Protein AF-A0A817L981-F1 (afdb_monomer_lite)

Radius of gyration: 18.05 Å; chains: 1; bounding box: 56×31×48 Å

Secondary structure (DSSP, 8-state):
-----GGGS-HHHHHHHHHTS-HHHHHHHHHH---HHHHHHHTTS-EEEEGGG--HHHHHHHHT---HHHHHHHTTEEEEEE-SSHHHHHHHHHHHHHHHHTTT---SSTT--EEEETTTTTTHHHHHHHHSHHHHTT-SEEEEEEEEESS--TTHHHHHHHHHHTT-EEEEEEEEE----

Sequence (181 aa):
MKKITFESLPNELLLMIFSYLSFIDLCQLFLDLKNARLERLLTSKYYSLDLSSIYFNQLRQFLSSSNDKINRLTTLIDTVVICDSSAGWMLLKHWIETFIDTELSNTWLPSIKKLFILNADYFQHYFIKSFFPPLISVSNTLQYLHLVFETPTFYYPSVLSELIRHHISVHTMILEVENGM

pLDDT: mean 81.75, std 10.44, range [40.41, 92.75]

Structure (mmCIF, N/CA/C/O backbone):
data_AF-A0A817L981-F1
#
_entry.id   AF-A0A817L981-F1
#
loop_
_atom_site.group_PDB
_atom_site.id
_atom_site.type_symbol
_atom_site.label_atom_id
_atom_site.label_alt_id
_atom_site.label_comp_id
_atom_site.label_asym_id
_atom_site.label_entity_id
_atom_site.label_seq_id
_atom_site.pdbx_PDB_ins_code
_atom_site.Cartn_x
_atom_site.Cartn_y
_atom_site.Cartn_z
_atom_site.occupancy
_atom_site.B_iso_or_equiv
_atom_site.auth_seq_id
_atom_site.auth_comp_id
_atom_site.auth_asym_id
_atom_site.auth_atom_id
_atom_site.pdbx_PDB_model_num
ATOM 1 N N . MET A 1 1 ? -38.472 11.565 20.154 1.00 50.22 1 MET A N 1
ATOM 2 C CA . MET A 1 1 ? -37.737 10.731 19.172 1.00 50.22 1 MET A CA 1
ATOM 3 C C . MET A 1 1 ? -36.407 10.316 19.783 1.00 50.22 1 MET A C 1
ATOM 5 O O . MET A 1 1 ? -35.689 11.195 20.244 1.00 50.22 1 MET A O 1
ATOM 9 N N . LYS A 1 2 ? -36.084 9.015 19.844 1.00 55.50 2 LYS A N 1
ATOM 10 C CA . LYS A 1 2 ? -34.733 8.577 20.242 1.00 55.50 2 LYS A CA 1
ATOM 11 C C . LYS A 1 2 ? -33.751 9.038 19.165 1.00 55.50 2 LYS A C 1
ATOM 13 O O . LYS A 1 2 ? -33.955 8.746 17.991 1.00 55.50 2 LYS A O 1
ATOM 18 N N . LYS A 1 3 ? -32.729 9.794 19.564 1.00 66.81 3 LYS A N 1
ATOM 19 C CA . LYS A 1 3 ? -31.668 10.257 18.668 1.00 66.81 3 LYS A CA 1
ATOM 20 C C . LYS A 1 3 ? -30.867 9.024 18.245 1.00 66.81 3 LYS A C 1
ATOM 22 O O . LYS A 1 3 ? -30.281 8.368 19.102 1.00 66.81 3 LYS A O 1
ATOM 27 N N . ILE A 1 4 ? -30.912 8.671 16.962 1.00 73.06 4 ILE A N 1
ATOM 28 C CA . ILE A 1 4 ? -30.081 7.594 16.413 1.00 73.06 4 ILE A CA 1
ATOM 29 C C . ILE A 1 4 ? -28.637 8.079 16.521 1.00 73.06 4 ILE A C 1
ATOM 31 O O . ILE A 1 4 ? -28.275 9.098 15.933 1.00 73.06 4 ILE A O 1
ATOM 35 N N . THR A 1 5 ? -27.836 7.405 17.339 1.00 81.31 5 THR A N 1
ATOM 36 C CA . THR A 1 5 ? -26.399 7.667 17.434 1.00 81.31 5 THR A CA 1
ATOM 37 C C . THR A 1 5 ? -25.679 6.852 16.366 1.00 81.31 5 THR A C 1
ATOM 39 O O . THR A 1 5 ? -26.136 5.770 15.999 1.00 81.31 5 THR A O 1
ATOM 42 N N . PHE A 1 6 ? -24.544 7.342 15.869 1.00 82.25 6 PHE A N 1
ATOM 43 C CA . PHE A 1 6 ? -23.726 6.627 14.880 1.00 82.25 6 PHE A CA 1
ATOM 44 C C . PHE A 1 6 ? -23.435 5.174 15.305 1.00 82.25 6 PHE A C 1
ATOM 46 O O . PHE A 1 6 ? -23.552 4.241 14.521 1.00 82.25 6 PHE A O 1
ATOM 53 N N . GLU A 1 7 ? -23.182 4.966 16.595 1.00 82.94 7 GLU A N 1
ATOM 54 C CA . GLU A 1 7 ? -22.890 3.661 17.200 1.00 82.94 7 GLU A CA 1
ATOM 55 C C . GLU A 1 7 ? -24.073 2.677 17.185 1.00 82.94 7 GLU A C 1
ATOM 57 O O . GLU A 1 7 ? -23.880 1.468 17.333 1.00 82.94 7 GLU A O 1
ATOM 62 N N . SER A 1 8 ? -25.299 3.182 17.015 1.00 86.56 8 SER A N 1
ATOM 63 C CA . SER A 1 8 ? -26.518 2.370 16.945 1.00 86.56 8 SER A CA 1
ATOM 64 C C . SER A 1 8 ? -26.797 1.807 15.549 1.00 86.56 8 SER A C 1
ATOM 66 O O . SER A 1 8 ? -27.677 0.960 15.402 1.00 86.56 8 SER A O 1
ATOM 68 N N . LEU A 1 9 ? -26.039 2.231 14.532 1.00 89.94 9 LEU A N 1
ATOM 69 C CA . LEU A 1 9 ? -26.167 1.703 13.177 1.00 89.94 9 LEU A CA 1
ATOM 70 C C . LEU A 1 9 ? -25.756 0.214 13.119 1.00 89.94 9 LEU A C 1
ATOM 72 O O . LEU A 1 9 ? -24.864 -0.211 13.863 1.00 89.94 9 LEU A O 1
ATOM 76 N N . PRO A 1 10 ? -26.375 -0.600 12.244 1.00 92.56 10 PRO A N 1
ATOM 77 C CA . PRO A 1 10 ? -25.910 -1.945 11.900 1.00 92.56 10 PRO A CA 1
ATOM 78 C C . PRO A 1 10 ? -24.467 -1.960 11.372 1.00 92.56 10 PRO A C 1
ATOM 80 O O . PRO A 1 10 ? -23.982 -0.964 10.832 1.00 92.56 10 PRO A O 1
ATOM 83 N N . ASN A 1 11 ? -23.779 -3.099 11.515 1.00 92.06 11 ASN A N 1
ATOM 84 C CA . ASN A 1 11 ? -22.378 -3.244 11.092 1.00 92.06 11 ASN A CA 1
ATOM 85 C C . ASN A 1 11 ? -22.209 -2.982 9.592 1.00 92.06 11 ASN A C 1
ATOM 87 O O . ASN A 1 11 ? -21.232 -2.370 9.177 1.00 92.06 11 ASN A O 1
ATOM 91 N N . GLU A 1 12 ? -23.172 -3.416 8.790 1.00 91.25 12 GLU A N 1
ATOM 92 C CA . GLU A 1 12 ? -23.167 -3.325 7.335 1.00 91.25 12 GLU A CA 1
ATOM 93 C C . GLU A 1 12 ? -23.191 -1.862 6.885 1.00 91.25 12 GLU A C 1
ATOM 95 O O . GLU A 1 12 ? -22.397 -1.466 6.035 1.00 91.25 12 GLU A O 1
ATOM 100 N N . LEU A 1 13 ? -24.034 -1.036 7.518 1.00 91.31 13 LEU A N 1
ATOM 101 C CA . LEU A 1 13 ? -24.097 0.399 7.233 1.00 91.31 13 LEU A CA 1
ATOM 102 C C . LEU A 1 13 ? -22.823 1.119 7.677 1.00 91.31 13 LEU A C 1
ATOM 104 O O . LEU A 1 13 ? -22.326 1.969 6.947 1.00 91.31 13 LEU A O 1
ATOM 108 N N . LEU A 1 14 ? -22.263 0.761 8.834 1.00 90.62 14 LEU A N 1
ATOM 109 C CA . LEU A 1 14 ? -20.998 1.333 9.307 1.00 90.62 14 LEU A CA 1
ATOM 110 C C . LEU A 1 14 ? -19.844 1.010 8.356 1.00 90.62 14 LEU A C 1
ATOM 112 O O . LEU A 1 14 ? -19.085 1.896 7.981 1.00 90.62 14 LEU A O 1
ATOM 116 N N . LEU A 1 15 ? -19.747 -0.244 7.916 1.00 89.81 15 LEU A N 1
ATOM 117 C CA . LEU A 1 15 ? -18.738 -0.681 6.956 1.00 89.81 15 LEU A CA 1
ATOM 118 C C . LEU A 1 15 ? -18.908 -0.010 5.591 1.00 89.81 15 LEU A C 1
ATOM 120 O O . LEU A 1 15 ? -17.909 0.290 4.941 1.00 89.81 15 LEU A O 1
ATOM 124 N N . MET A 1 16 ? -20.149 0.231 5.166 1.00 89.75 16 MET A N 1
ATOM 125 C CA . MET A 1 16 ? -20.436 0.991 3.954 1.00 89.75 16 MET A CA 1
ATOM 126 C C . MET A 1 16 ? -19.978 2.446 4.103 1.00 89.75 16 MET A C 1
ATOM 128 O O . MET A 1 16 ? -19.302 2.955 3.218 1.00 89.75 16 MET A O 1
ATOM 132 N N . ILE A 1 17 ? -20.256 3.100 5.235 1.00 89.94 17 ILE A N 1
ATOM 133 C CA . ILE A 1 17 ? -19.768 4.462 5.510 1.00 89.94 17 ILE A CA 1
ATOM 134 C C . ILE A 1 17 ? -18.235 4.501 5.490 1.00 89.94 17 ILE A C 1
ATOM 136 O O . ILE A 1 17 ? -17.659 5.364 4.836 1.00 89.94 17 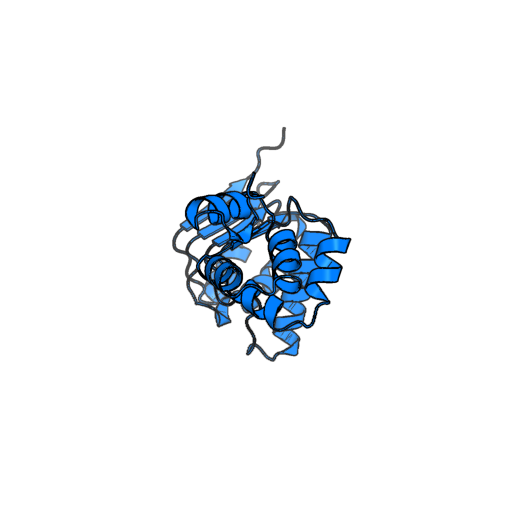ILE A O 1
ATOM 140 N N . PHE A 1 18 ? -17.571 3.544 6.143 1.00 89.19 18 PHE A N 1
ATOM 141 C CA . PHE A 1 18 ? -16.108 3.468 6.164 1.00 89.19 18 PHE A CA 1
ATOM 142 C C . PHE A 1 18 ? -15.494 3.278 4.777 1.00 89.19 18 PHE A C 1
ATOM 144 O O . PHE A 1 18 ? -14.412 3.795 4.537 1.00 89.19 18 PHE A O 1
ATOM 151 N N . SER A 1 19 ? -16.179 2.600 3.850 1.00 87.31 19 SER A N 1
ATOM 152 C CA . SER A 1 19 ? -15.674 2.436 2.480 1.00 87.31 19 SER A CA 1
ATOM 153 C C . SER A 1 19 ? -15.620 3.728 1.658 1.00 87.31 19 SER A C 1
ATOM 155 O O . SER A 1 19 ? -14.941 3.753 0.638 1.00 87.31 19 SER A O 1
ATOM 157 N N . TYR A 1 20 ? -16.296 4.796 2.099 1.00 88.25 20 TYR A N 1
ATOM 158 C CA . TYR A 1 20 ? -16.218 6.118 1.467 1.00 88.25 20 TYR A CA 1
ATOM 159 C C . TYR A 1 20 ? -15.121 7.013 2.057 1.00 88.25 20 TYR A C 1
ATOM 161 O O . TYR A 1 20 ? -14.913 8.118 1.560 1.00 88.25 20 TYR A O 1
ATOM 169 N N . LEU A 1 21 ? -14.452 6.579 3.128 1.00 88.56 21 LEU A N 1
ATOM 170 C CA . LEU A 1 21 ? -13.397 7.345 3.785 1.00 88.56 21 LEU A CA 1
ATOM 171 C C . LEU A 1 21 ? -12.026 6.923 3.261 1.00 88.56 21 LEU A C 1
ATOM 173 O O . LEU A 1 21 ? -11.788 5.741 3.002 1.00 88.56 21 LEU A O 1
ATOM 177 N N . SER A 1 22 ? -11.103 7.882 3.152 1.00 87.75 22 SER A N 1
ATOM 178 C CA . SER A 1 22 ? -9.708 7.552 2.873 1.00 87.75 22 SER A CA 1
ATOM 179 C C . SER A 1 22 ? -9.092 6.807 4.059 1.00 87.75 22 SER A C 1
ATOM 181 O O . SER A 1 22 ? -9.547 6.921 5.201 1.00 87.75 22 SER A O 1
ATOM 183 N N . PHE A 1 23 ? -8.008 6.071 3.817 1.00 88.88 23 PHE A N 1
ATOM 184 C CA . PHE A 1 23 ? -7.296 5.392 4.899 1.00 88.88 23 PHE A CA 1
ATOM 185 C C . PHE A 1 23 ? -6.812 6.364 5.992 1.00 88.88 23 PHE A C 1
ATOM 187 O O . PHE A 1 23 ? -6.866 6.037 7.176 1.00 88.88 23 PHE A O 1
ATOM 194 N N . ILE A 1 24 ? -6.396 7.581 5.623 1.00 88.12 24 ILE A N 1
ATOM 195 C CA . ILE A 1 24 ? -5.968 8.593 6.599 1.00 88.12 24 ILE A CA 1
ATOM 196 C C . ILE A 1 24 ? -7.148 9.058 7.459 1.00 88.12 24 ILE A C 1
ATOM 198 O O . ILE A 1 24 ? -7.000 9.153 8.678 1.00 88.12 24 ILE A O 1
ATOM 202 N N . ASP A 1 25 ? -8.320 9.283 6.862 1.00 87.19 25 ASP A N 1
ATOM 203 C CA . ASP A 1 25 ? -9.526 9.665 7.611 1.00 87.19 25 ASP A CA 1
ATOM 204 C C . ASP A 1 25 ? -9.953 8.551 8.578 1.00 87.19 25 ASP A C 1
ATOM 206 O O . ASP A 1 25 ? -10.339 8.815 9.718 1.00 87.19 25 ASP A O 1
ATOM 210 N N . LEU A 1 26 ? -9.825 7.288 8.157 1.00 88.62 26 LEU A N 1
ATOM 211 C CA . LEU A 1 26 ? -10.077 6.131 9.018 1.00 88.62 26 LEU A CA 1
ATOM 212 C C . LEU A 1 26 ? -9.086 6.058 10.184 1.00 88.62 26 LEU A C 1
ATOM 214 O O . LEU A 1 26 ? -9.498 5.779 11.309 1.00 88.62 26 LEU A O 1
ATOM 218 N N . CYS A 1 27 ? -7.805 6.351 9.952 1.00 87.31 27 CYS A N 1
ATOM 219 C CA . CYS A 1 27 ? -6.806 6.442 11.016 1.00 87.31 27 CYS A CA 1
ATOM 220 C C . CYS A 1 27 ? -7.145 7.543 12.024 1.00 87.31 27 CYS A C 1
ATOM 222 O O . CYS A 1 27 ? -7.078 7.299 13.228 1.00 87.31 27 CYS A O 1
ATOM 224 N N . GLN A 1 28 ? -7.553 8.725 11.559 1.00 84.44 28 GLN A N 1
ATOM 225 C CA . GLN A 1 28 ? -7.972 9.821 12.439 1.00 84.44 28 GLN A CA 1
ATOM 226 C C . GLN A 1 28 ? -9.191 9.429 13.277 1.00 84.44 28 GLN A C 1
ATOM 228 O O . GLN A 1 28 ? -9.154 9.535 14.502 1.00 84.44 28 GLN A O 1
ATOM 233 N N . LEU A 1 29 ? -10.221 8.862 12.641 1.00 83.56 29 LEU A N 1
ATOM 234 C CA . LEU A 1 29 ? -11.382 8.311 13.338 1.00 83.56 29 LEU A CA 1
ATOM 235 C C . LEU A 1 29 ? -10.947 7.293 14.406 1.00 83.56 29 LEU A C 1
ATOM 237 O O . LEU A 1 29 ? -11.440 7.309 15.531 1.00 83.56 29 LEU A O 1
ATOM 241 N N . PHE A 1 30 ? -10.001 6.413 14.079 1.00 82.62 30 PHE A N 1
ATOM 242 C CA . PHE A 1 30 ? -9.539 5.355 14.973 1.00 82.62 30 PHE A CA 1
ATOM 243 C C . PHE A 1 30 ? -8.812 5.858 16.225 1.00 82.62 30 PHE A C 1
ATOM 245 O O . PHE A 1 30 ? -8.928 5.251 17.300 1.00 82.62 30 PHE A O 1
ATOM 252 N N . LEU A 1 31 ? -8.096 6.978 16.116 1.00 82.12 31 LEU A N 1
ATOM 253 C CA . LEU A 1 31 ? -7.480 7.636 17.267 1.00 82.12 31 LEU A CA 1
ATOM 254 C C . LEU A 1 31 ? -8.539 8.100 18.273 1.00 82.12 31 LEU A C 1
ATOM 256 O O . LEU A 1 31 ? -8.394 7.835 19.471 1.00 82.12 31 LEU A O 1
ATOM 260 N N . ASP A 1 32 ? -9.621 8.696 17.773 1.00 80.69 32 ASP A N 1
ATOM 261 C CA . ASP A 1 32 ? -10.681 9.311 18.580 1.00 80.69 32 ASP A CA 1
ATOM 262 C C . ASP A 1 32 ? -11.729 8.308 19.090 1.00 80.69 32 ASP A C 1
ATOM 264 O O . ASP A 1 32 ? -12.488 8.590 20.026 1.00 80.69 32 ASP A O 1
ATOM 268 N N . LEU A 1 33 ? -11.769 7.103 18.515 1.00 79.06 33 LEU A N 1
ATOM 269 C CA . LEU A 1 33 ? -12.734 6.075 18.884 1.00 79.06 33 LEU A CA 1
ATOM 270 C C . LEU A 1 33 ? -12.481 5.504 20.288 1.00 79.06 33 LEU A C 1
ATOM 272 O O . LEU A 1 33 ? -11.438 4.917 20.591 1.00 79.06 33 LEU A O 1
ATOM 276 N N . LYS A 1 34 ? -13.525 5.581 21.121 1.00 80.88 34 LYS A N 1
ATOM 277 C CA . LYS A 1 34 ? -13.653 4.883 22.414 1.00 80.88 34 LYS A CA 1
ATOM 278 C C . LYS A 1 34 ? -14.727 3.792 22.360 1.00 80.88 34 LYS A C 1
ATOM 280 O O . LYS A 1 34 ? -15.485 3.608 23.307 1.00 80.88 34 LYS A O 1
ATOM 285 N N . ASN A 1 35 ? -14.825 3.090 21.229 1.00 85.50 35 ASN A N 1
ATOM 286 C CA . ASN A 1 35 ? -15.849 2.074 21.004 1.00 85.50 35 ASN A CA 1
ATOM 287 C C . ASN A 1 35 ? -15.244 0.776 20.446 1.00 85.50 35 ASN A C 1
ATOM 289 O O . ASN A 1 35 ? -14.857 0.697 19.280 1.00 85.50 35 ASN A O 1
ATOM 293 N N . ALA A 1 36 ? -15.237 -0.272 21.274 1.00 87.44 36 ALA A N 1
ATOM 294 C CA . ALA A 1 36 ? -14.642 -1.568 20.944 1.00 87.44 36 ALA A CA 1
ATOM 295 C C . ALA A 1 36 ? -15.340 -2.310 19.786 1.00 87.44 36 ALA A C 1
ATOM 297 O O . ALA A 1 36 ? -14.760 -3.228 19.205 1.00 87.44 36 ALA A O 1
ATOM 298 N N . ARG A 1 37 ? -16.598 -1.979 19.463 1.00 90.19 37 ARG A N 1
ATOM 299 C CA . ARG A 1 37 ? -17.292 -2.538 18.291 1.00 90.19 37 ARG A CA 1
ATOM 300 C C . ARG A 1 37 ? -16.766 -1.895 17.012 1.00 90.19 37 ARG A C 1
ATOM 302 O O . ARG A 1 37 ? -16.456 -2.615 16.071 1.00 90.19 37 ARG A O 1
ATOM 309 N N . LEU A 1 38 ? -16.640 -0.568 16.996 1.00 87.75 38 LEU A N 1
ATOM 310 C CA . LEU A 1 38 ? -16.121 0.167 15.840 1.00 87.75 38 LEU A CA 1
ATOM 311 C C . LEU A 1 38 ? -14.650 -0.170 15.583 1.00 87.75 38 LEU A C 1
ATOM 313 O O . LEU A 1 38 ? -14.283 -0.417 14.440 1.00 87.75 38 LEU A O 1
ATOM 317 N N . GLU A 1 39 ? -13.842 -0.310 16.636 1.00 88.50 39 GLU A N 1
ATOM 318 C CA . GLU A 1 39 ? -12.461 -0.793 16.518 1.00 88.50 39 GLU A CA 1
ATOM 319 C C . GLU A 1 39 ? -12.379 -2.191 15.890 1.00 88.50 39 GLU A C 1
ATOM 321 O O . GLU A 1 39 ? -11.578 -2.422 14.983 1.00 88.50 39 GLU A O 1
ATOM 326 N N . ARG A 1 40 ? -13.231 -3.128 16.320 1.00 88.88 40 ARG A N 1
ATOM 327 C CA . ARG A 1 40 ? -13.278 -4.472 15.725 1.00 88.88 40 ARG A CA 1
ATOM 328 C C . ARG A 1 40 ? -13.709 -4.448 14.264 1.00 88.88 40 ARG A C 1
ATOM 330 O O . ARG A 1 40 ? -13.158 -5.194 13.466 1.00 88.88 40 ARG A O 1
ATOM 337 N N . LEU A 1 41 ? -14.660 -3.589 13.901 1.00 90.56 41 LEU A N 1
ATOM 338 C CA . LEU A 1 41 ? -15.076 -3.437 12.506 1.00 90.56 41 LEU A CA 1
ATOM 339 C C . LEU A 1 41 ? -13.940 -2.884 11.646 1.00 90.56 41 LEU A C 1
ATOM 341 O O . LEU A 1 41 ? -13.655 -3.452 10.594 1.00 90.56 41 LEU A O 1
ATOM 345 N N . LEU A 1 42 ? -13.255 -1.842 12.117 1.00 88.75 42 LEU A N 1
ATOM 346 C CA . LEU A 1 42 ? -12.118 -1.258 11.409 1.00 88.75 42 LEU A CA 1
ATOM 347 C C . LEU A 1 42 ? -10.946 -2.240 11.291 1.00 88.75 42 LEU A C 1
ATOM 349 O O . LEU A 1 42 ? -10.251 -2.256 10.289 1.00 88.75 42 LEU A O 1
ATOM 353 N N . THR A 1 43 ? -10.738 -3.118 12.262 1.00 88.38 43 THR A N 1
ATOM 354 C CA . THR A 1 43 ? -9.645 -4.101 12.186 1.00 88.38 43 THR A CA 1
ATOM 355 C C . THR A 1 43 ? -10.019 -5.401 11.464 1.00 88.38 43 THR A C 1
ATOM 357 O O . THR A 1 43 ? -9.177 -6.280 11.314 1.00 88.38 43 THR A O 1
ATOM 360 N N . SER A 1 44 ? -11.265 -5.538 10.994 1.00 88.00 44 SER A N 1
ATOM 361 C CA . SER A 1 44 ? -11.764 -6.754 10.325 1.00 88.00 44 SER A CA 1
ATOM 362 C C . SER A 1 44 ? -11.557 -6.787 8.808 1.00 88.00 44 SER A C 1
ATOM 364 O O . SER A 1 44 ? -11.942 -7.760 8.158 1.00 88.00 44 SER A O 1
ATOM 366 N N . LYS A 1 45 ? -10.994 -5.724 8.227 1.00 88.06 45 LYS A N 1
ATOM 367 C CA . LYS A 1 45 ? -10.826 -5.568 6.781 1.00 88.06 45 LYS A CA 1
ATOM 368 C C . LYS A 1 45 ? -9.438 -5.052 6.442 1.00 88.06 45 LYS A C 1
ATOM 370 O O . LYS A 1 45 ? -8.793 -4.411 7.266 1.00 88.06 45 LYS A O 1
ATOM 375 N N . TYR A 1 46 ? -9.032 -5.327 5.209 1.00 90.62 46 TYR A N 1
ATOM 376 C CA . TYR A 1 46 ? -7.858 -4.718 4.611 1.00 90.62 46 TYR A CA 1
ATOM 377 C C . TYR A 1 46 ? -8.211 -3.395 3.930 1.00 90.62 46 TYR A C 1
ATOM 379 O O . TYR A 1 46 ? -9.362 -3.178 3.536 1.00 90.62 46 TYR A O 1
ATOM 387 N N . TYR A 1 47 ? -7.209 -2.532 3.802 1.00 91.69 47 TYR A N 1
ATOM 388 C CA . TYR A 1 47 ? -7.346 -1.177 3.288 1.00 91.69 47 TYR A CA 1
ATOM 389 C C . TYR A 1 47 ? -6.416 -0.893 2.118 1.00 91.69 47 TYR A C 1
ATOM 391 O O . TYR A 1 47 ? -5.323 -1.453 2.008 1.00 91.69 47 TYR A O 1
ATOM 399 N N . SER A 1 48 ? -6.856 0.058 1.295 1.00 92.19 48 SER A N 1
ATOM 400 C CA . SER A 1 48 ? -6.034 0.678 0.266 1.00 92.19 48 SER A CA 1
ATOM 401 C C . SER A 1 48 ? -5.475 2.005 0.763 1.00 92.19 48 SER A C 1
ATOM 403 O O . SER A 1 48 ? -6.231 2.872 1.209 1.00 92.19 48 SER A O 1
ATOM 405 N N . LEU A 1 49 ? -4.159 2.168 0.666 1.00 92.31 49 LEU A N 1
ATOM 406 C CA . LEU A 1 49 ? -3.487 3.452 0.796 1.00 92.31 49 LEU A CA 1
ATOM 407 C C . LEU A 1 49 ? -3.283 4.038 -0.603 1.00 92.31 49 LEU A C 1
ATOM 409 O O . LEU A 1 49 ? -2.350 3.658 -1.308 1.00 92.31 49 LEU A O 1
ATOM 413 N N . ASP A 1 50 ? -4.161 4.959 -0.992 1.00 92.31 50 ASP A N 1
ATOM 414 C CA . ASP A 1 50 ? -4.120 5.608 -2.301 1.00 92.31 50 ASP A CA 1
ATOM 415 C C . ASP A 1 50 ? -3.595 7.042 -2.200 1.00 92.31 50 ASP A C 1
ATOM 417 O O . ASP A 1 50 ? -4.274 7.943 -1.701 1.00 92.31 50 ASP A O 1
ATOM 421 N N . LEU A 1 51 ? -2.367 7.251 -2.676 1.00 91.06 51 LEU A N 1
ATOM 422 C CA . LEU A 1 51 ? -1.694 8.543 -2.613 1.00 91.06 51 LEU A CA 1
ATOM 423 C C . LEU A 1 51 ? -2.191 9.548 -3.657 1.00 91.06 51 LEU A C 1
ATOM 425 O O . LEU A 1 51 ? -1.895 10.732 -3.512 1.00 91.06 51 LEU A O 1
ATOM 429 N N . SER A 1 52 ? -2.971 9.128 -4.659 1.00 86.69 52 SER A N 1
ATOM 430 C CA . SER A 1 52 ? -3.560 10.046 -5.650 1.00 86.69 52 SER A CA 1
ATOM 431 C C . SER A 1 52 ? -4.496 11.077 -5.013 1.00 86.69 52 SER A C 1
ATOM 433 O O . SER A 1 52 ? -4.669 12.176 -5.534 1.00 86.69 52 SER A O 1
ATOM 435 N N . SER A 1 53 ? -5.068 10.730 -3.859 1.00 84.44 53 SER A N 1
ATOM 436 C CA . SER A 1 53 ? -6.075 11.521 -3.153 1.00 84.44 53 SER A CA 1
ATOM 437 C C . SER A 1 53 ? -5.565 12.117 -1.835 1.00 84.44 53 SER A C 1
ATOM 439 O O . SER A 1 53 ? -6.353 12.667 -1.066 1.00 84.44 53 SER A O 1
ATOM 441 N N . ILE A 1 54 ? -4.264 12.004 -1.539 1.00 88.00 54 ILE A N 1
ATOM 442 C CA . ILE A 1 54 ? -3.684 12.393 -0.247 1.00 88.00 54 ILE A CA 1
ATOM 443 C C . ILE A 1 54 ? -2.787 13.622 -0.396 1.00 88.00 54 ILE A C 1
ATOM 445 O O . ILE A 1 54 ? -1.824 13.635 -1.161 1.00 88.00 54 ILE A O 1
ATOM 449 N N . TYR A 1 55 ? -3.039 14.648 0.422 1.00 87.75 55 TYR A N 1
ATOM 450 C CA . TYR A 1 55 ? -2.179 15.828 0.470 1.00 87.75 55 TYR A CA 1
ATOM 451 C C . TYR A 1 55 ? -0.880 15.561 1.241 1.00 87.75 55 TYR A C 1
ATOM 453 O O . TYR A 1 55 ? -0.867 14.890 2.275 1.00 87.75 55 TYR A O 1
ATOM 461 N N . PHE A 1 56 ? 0.209 16.205 0.810 1.00 88.81 56 PHE A N 1
ATOM 462 C CA . PHE A 1 56 ? 1.532 16.102 1.438 1.00 88.81 56 PHE A CA 1
ATOM 463 C C . PHE A 1 56 ? 1.506 16.288 2.964 1.00 88.81 56 PHE A C 1
ATOM 465 O O . PHE A 1 56 ? 2.037 15.467 3.704 1.00 88.81 56 PHE A O 1
ATOM 472 N N . ASN A 1 57 ? 0.855 17.343 3.462 1.00 89.00 57 ASN A N 1
ATOM 473 C CA . ASN A 1 57 ? 0.833 17.623 4.901 1.00 89.00 57 ASN A CA 1
ATOM 474 C C . ASN A 1 57 ? 0.083 16.552 5.705 1.00 89.00 57 ASN A C 1
ATOM 476 O O . ASN A 1 57 ? 0.495 16.243 6.822 1.00 89.00 57 ASN A O 1
ATOM 480 N N . GLN A 1 58 ? -0.978 15.971 5.136 1.00 87.94 58 GLN A N 1
ATOM 481 C CA . GLN A 1 58 ? -1.733 14.896 5.780 1.00 87.94 58 GLN A CA 1
ATOM 482 C C . GLN A 1 58 ? -0.867 13.645 5.911 1.00 87.94 58 GLN A C 1
ATOM 484 O O . GLN A 1 58 ? -0.748 13.092 7.004 1.00 87.94 58 GLN A O 1
ATOM 489 N N . LEU A 1 59 ? -0.191 13.250 4.827 1.00 90.38 59 LEU A N 1
ATOM 490 C CA . LEU A 1 59 ? 0.711 12.105 4.868 1.00 90.38 59 LEU A CA 1
ATOM 491 C C . LEU A 1 59 ? 1.886 12.356 5.821 1.00 90.38 59 LEU A C 1
ATOM 493 O O . LEU A 1 59 ? 2.258 11.471 6.580 1.00 90.38 59 LEU A O 1
ATOM 497 N N . ARG A 1 60 ? 2.442 13.572 5.857 1.00 89.75 60 ARG A N 1
ATOM 498 C CA . ARG A 1 60 ? 3.570 13.899 6.741 1.00 89.75 60 ARG A CA 1
ATOM 499 C C . ARG A 1 60 ? 3.190 13.730 8.208 1.00 89.75 60 ARG A C 1
ATOM 501 O O . ARG A 1 60 ? 3.955 13.150 8.974 1.00 89.75 60 ARG A O 1
ATOM 508 N N . GLN A 1 61 ? 2.022 14.240 8.595 1.00 87.31 61 GLN A N 1
ATOM 509 C CA . GLN A 1 61 ? 1.492 14.083 9.950 1.00 87.31 61 GLN A CA 1
ATOM 510 C C . GLN A 1 61 ? 1.246 12.613 10.286 1.00 87.31 61 GLN A C 1
ATOM 512 O O . GLN A 1 61 ? 1.603 12.173 11.375 1.00 87.31 61 GLN A O 1
ATOM 517 N N . PHE A 1 62 ? 0.689 11.860 9.337 1.00 87.25 62 PHE A N 1
ATOM 518 C CA . PHE A 1 62 ? 0.457 10.430 9.474 1.00 87.25 62 PHE A CA 1
ATOM 519 C C . PHE A 1 62 ? 1.762 9.650 9.712 1.00 87.25 62 PHE A C 1
ATOM 521 O O . PHE A 1 62 ? 1.872 8.954 10.717 1.00 87.25 62 PHE A O 1
ATOM 528 N N . LEU A 1 63 ? 2.774 9.830 8.857 1.00 86.69 63 LEU A N 1
ATOM 529 C CA . LEU A 1 63 ? 4.064 9.127 8.951 1.00 86.69 63 LEU A CA 1
ATOM 530 C C . LEU A 1 63 ? 4.884 9.527 10.185 1.00 86.69 63 LEU A C 1
ATOM 532 O O . LEU A 1 63 ? 5.665 8.734 10.695 1.00 86.69 63 LEU A O 1
ATOM 536 N N . SER A 1 64 ? 4.706 10.755 10.678 1.00 84.06 64 SER A N 1
ATOM 537 C CA . SER A 1 64 ? 5.383 11.233 11.892 1.00 84.06 64 SER A CA 1
ATOM 538 C C . SER A 1 64 ? 4.703 10.754 13.181 1.00 84.06 64 SER A C 1
ATOM 540 O O . SER A 1 64 ? 5.206 11.012 14.275 1.00 84.06 64 SER A O 1
ATOM 542 N N . SER A 1 65 ? 3.535 10.113 13.087 1.00 80.56 65 SER A N 1
ATOM 543 C CA . SER A 1 65 ? 2.771 9.685 14.253 1.00 80.56 65 SER A CA 1
ATOM 544 C C . SER A 1 65 ? 3.282 8.344 14.776 1.00 80.56 65 SER A C 1
ATOM 546 O O . SER A 1 65 ? 2.994 7.289 14.219 1.00 80.56 65 SER A O 1
ATOM 548 N N . SER A 1 66 ? 4.006 8.363 15.895 1.00 69.00 66 SER A N 1
ATOM 549 C CA . SER A 1 66 ? 4.401 7.149 16.617 1.00 69.00 66 SER A CA 1
ATOM 550 C C . SER A 1 66 ? 3.255 6.655 17.510 1.00 69.00 66 SER A C 1
ATOM 552 O O . SER A 1 66 ? 3.319 6.763 18.737 1.00 69.00 66 SER A O 1
ATOM 554 N N . ASN A 1 67 ? 2.162 6.184 16.905 1.00 79.88 67 ASN A N 1
ATOM 555 C CA . ASN A 1 67 ? 0.986 5.707 17.634 1.00 79.88 67 ASN A CA 1
ATOM 556 C C . ASN A 1 67 ? 0.709 4.227 17.347 1.00 79.88 67 ASN A C 1
ATOM 558 O O . ASN A 1 67 ? 0.422 3.857 16.211 1.00 79.88 67 ASN A O 1
ATOM 562 N N . ASP A 1 68 ? 0.698 3.395 18.391 1.00 81.06 68 ASP A N 1
ATOM 563 C CA . ASP A 1 68 ? 0.449 1.949 18.289 1.00 81.06 68 ASP A CA 1
ATOM 564 C C . ASP A 1 68 ? -0.863 1.606 17.573 1.00 81.06 68 ASP A C 1
ATOM 566 O O . ASP A 1 68 ? -0.938 0.622 16.837 1.00 81.06 68 ASP A O 1
ATOM 570 N N . LYS A 1 69 ? -1.906 2.430 17.739 1.00 79.44 69 LYS A N 1
ATOM 571 C CA . LYS A 1 69 ? -3.179 2.246 17.032 1.00 79.44 69 LYS A CA 1
ATOM 572 C C . LYS A 1 69 ? -3.024 2.443 15.526 1.00 79.44 69 LYS A C 1
ATOM 574 O O . LYS A 1 69 ? -3.579 1.667 14.753 1.00 79.44 69 LYS A O 1
ATOM 579 N N . ILE A 1 70 ? -2.276 3.464 15.116 1.00 81.38 70 ILE A N 1
ATOM 580 C CA . ILE A 1 70 ? -2.000 3.728 13.701 1.00 81.38 70 ILE A CA 1
ATOM 581 C C . ILE A 1 70 ? -1.127 2.616 13.132 1.00 81.38 70 ILE A C 1
ATOM 583 O O . ILE A 1 70 ? -1.466 2.072 12.087 1.00 81.38 70 ILE A O 1
ATOM 587 N N . ASN A 1 71 ? -0.088 2.205 13.861 1.00 82.75 71 ASN A N 1
ATOM 588 C CA . ASN A 1 71 ? 0.762 1.078 13.476 1.00 82.75 71 ASN A CA 1
ATOM 589 C C . ASN A 1 71 ? -0.057 -0.209 13.292 1.00 82.75 71 ASN A C 1
ATOM 591 O O . ASN A 1 71 ? 0.184 -0.997 12.387 1.00 82.75 71 ASN A O 1
ATOM 595 N N . ARG A 1 72 ? -1.086 -0.426 14.116 1.00 83.69 72 ARG A N 1
ATOM 596 C CA . ARG A 1 72 ? -1.994 -1.565 13.947 1.00 83.69 72 ARG A CA 1
ATOM 597 C C . ARG A 1 72 ? -2.882 -1.449 12.708 1.00 83.69 72 ARG A C 1
ATOM 599 O O . ARG A 1 72 ? -3.249 -2.476 12.152 1.00 83.69 72 ARG A O 1
ATOM 606 N N . LEU A 1 73 ? -3.246 -0.243 12.278 1.00 86.31 73 LEU A N 1
ATOM 607 C CA . LEU A 1 73 ? -3.978 -0.044 11.025 1.00 86.31 73 LEU A CA 1
ATOM 608 C C . LEU A 1 73 ? -3.065 -0.139 9.801 1.00 86.31 73 LEU A C 1
ATOM 610 O O . LEU A 1 73 ? -3.508 -0.649 8.775 1.00 86.31 73 LEU A O 1
ATOM 614 N N . THR A 1 74 ? -1.800 0.286 9.888 1.00 86.50 74 THR A N 1
ATOM 615 C CA . THR A 1 74 ? -0.850 0.132 8.774 1.00 86.50 74 THR A CA 1
ATOM 616 C C . THR A 1 74 ? -0.592 -1.332 8.453 1.00 86.50 74 THR A C 1
ATOM 618 O O . THR A 1 74 ? -0.479 -1.680 7.279 1.00 86.50 74 THR A O 1
ATOM 621 N N . THR A 1 75 ? -0.616 -2.224 9.452 1.00 86.88 75 THR A N 1
ATOM 622 C CA . THR A 1 75 ? -0.532 -3.671 9.194 1.00 86.88 75 THR A CA 1
ATOM 623 C C . THR A 1 75 ? -1.716 -4.231 8.410 1.00 86.88 75 THR A C 1
ATOM 625 O O . THR A 1 75 ? -1.616 -5.342 7.901 1.00 86.88 75 THR A O 1
ATOM 628 N N . LEU A 1 76 ? -2.817 -3.488 8.272 1.00 90.25 76 LEU A N 1
ATOM 629 C CA . LEU A 1 76 ? -3.999 -3.874 7.497 1.00 90.25 76 LEU A CA 1
ATOM 630 C C . LEU A 1 76 ? -4.018 -3.265 6.091 1.00 90.25 76 LEU A C 1
ATOM 632 O O . LEU A 1 76 ? -4.979 -3.473 5.352 1.00 90.25 76 LEU A O 1
ATOM 636 N N . ILE A 1 77 ? -2.984 -2.528 5.693 1.00 91.00 77 ILE A N 1
ATOM 637 C CA . ILE A 1 77 ? -2.852 -2.063 4.314 1.00 91.00 77 ILE A CA 1
ATOM 638 C C . ILE A 1 77 ? -2.427 -3.256 3.454 1.00 91.00 77 ILE A C 1
ATOM 640 O O . ILE A 1 77 ? -1.334 -3.799 3.627 1.00 91.00 77 ILE A O 1
ATOM 644 N N . ASP A 1 78 ? -3.292 -3.668 2.529 1.00 91.62 78 ASP A N 1
ATOM 645 C CA . ASP A 1 78 ? -2.979 -4.713 1.547 1.00 91.62 78 ASP A CA 1
ATOM 646 C C . ASP A 1 78 ? -2.746 -4.160 0.141 1.00 91.62 78 ASP A C 1
ATOM 648 O O . ASP A 1 78 ? -2.191 -4.853 -0.716 1.00 91.62 78 ASP A O 1
ATOM 652 N N . THR A 1 79 ? -3.155 -2.915 -0.086 1.00 91.94 79 THR A N 1
ATOM 653 C CA . THR A 1 79 ? -3.105 -2.254 -1.381 1.00 91.94 79 THR A CA 1
ATOM 654 C C . THR A 1 79 ? -2.445 -0.895 -1.225 1.00 91.94 79 THR A C 1
ATOM 656 O O . THR A 1 79 ? -2.820 -0.118 -0.349 1.00 91.94 79 THR A O 1
ATOM 659 N N . VAL A 1 80 ? -1.468 -0.595 -2.077 1.00 92.00 80 VAL A N 1
ATOM 660 C CA . VAL A 1 80 ? -0.831 0.724 -2.136 1.00 92.00 80 VAL A CA 1
ATOM 661 C C . VAL A 1 80 ? -0.879 1.236 -3.566 1.00 92.00 80 VAL A C 1
ATOM 663 O O . VAL A 1 80 ? -0.487 0.521 -4.490 1.00 92.00 80 VAL A O 1
ATOM 666 N N . VAL A 1 81 ? -1.336 2.474 -3.734 1.00 92.75 81 VAL A N 1
ATOM 667 C CA . VAL A 1 81 ? -1.295 3.207 -5.001 1.00 92.75 81 VAL A CA 1
ATOM 668 C C . VAL A 1 81 ? -0.379 4.408 -4.823 1.00 92.75 81 VAL A C 1
ATOM 670 O O . VAL A 1 81 ? -0.645 5.294 -4.012 1.00 92.75 81 VAL A O 1
ATOM 673 N N . ILE A 1 82 ? 0.722 4.418 -5.564 1.00 90.69 82 ILE A N 1
ATOM 674 C CA . ILE A 1 82 ? 1.725 5.480 -5.575 1.00 90.69 82 ILE A CA 1
ATOM 675 C C . ILE A 1 82 ? 1.618 6.194 -6.915 1.00 90.69 82 ILE A C 1
ATOM 677 O O . ILE A 1 82 ? 1.547 5.543 -7.948 1.00 90.69 82 ILE A O 1
ATOM 681 N N . CYS A 1 83 ? 1.620 7.519 -6.905 1.00 89.12 83 CYS A N 1
ATOM 682 C CA . CYS A 1 83 ? 1.663 8.352 -8.104 1.00 89.12 83 CYS A CA 1
ATOM 683 C C . CYS A 1 83 ? 2.789 9.376 -7.983 1.00 89.12 83 CYS A C 1
ATOM 685 O O . CYS A 1 83 ? 3.231 9.653 -6.860 1.00 89.12 83 CYS A O 1
ATOM 687 N N . ASP A 1 84 ? 3.223 9.956 -9.106 1.00 86.69 84 ASP A N 1
ATOM 688 C CA . ASP A 1 84 ? 4.193 11.055 -9.109 1.00 86.69 84 ASP A CA 1
ATOM 689 C C . ASP A 1 84 ? 3.611 12.310 -8.438 1.00 86.69 84 ASP A C 1
ATOM 691 O O . ASP A 1 84 ? 3.001 13.189 -9.042 1.00 86.69 84 ASP A O 1
ATOM 695 N N . SER A 1 85 ? 3.746 12.351 -7.119 1.00 88.38 85 SER A N 1
ATOM 696 C CA . SER A 1 85 ? 3.292 13.429 -6.259 1.00 88.38 85 SER A CA 1
ATOM 697 C C . SER A 1 85 ? 4.243 13.566 -5.081 1.00 88.38 85 SER A C 1
ATOM 699 O O . SER A 1 85 ? 4.925 12.619 -4.685 1.00 88.38 85 SER A O 1
ATOM 701 N N . SER A 1 86 ? 4.263 14.740 -4.451 1.00 89.00 86 SER A N 1
ATOM 702 C CA . SER A 1 86 ? 5.070 14.963 -3.246 1.00 89.00 86 SER A CA 1
ATOM 703 C C . SER A 1 86 ? 4.728 13.985 -2.112 1.00 89.00 86 SER A C 1
ATOM 705 O O . SER A 1 86 ? 5.614 13.597 -1.350 1.00 89.00 86 SER A O 1
ATOM 707 N N . ALA A 1 87 ? 3.468 13.546 -2.019 1.00 89.31 87 ALA A N 1
ATOM 708 C CA . ALA A 1 87 ? 3.047 12.486 -1.109 1.00 89.31 87 ALA A CA 1
ATOM 709 C C . ALA A 1 87 ? 3.646 11.123 -1.511 1.00 89.31 87 ALA A C 1
ATOM 711 O O . ALA A 1 87 ? 4.209 10.439 -0.657 1.00 89.31 87 ALA A O 1
ATOM 712 N N . GLY A 1 88 ? 3.611 10.780 -2.803 1.00 89.00 88 GLY A N 1
ATOM 713 C CA . GLY A 1 88 ? 4.280 9.613 -3.395 1.00 89.00 88 GLY A CA 1
ATOM 714 C C . GLY A 1 88 ? 5.749 9.508 -3.014 1.00 89.00 88 GLY A C 1
ATOM 715 O O . GLY A 1 88 ? 6.175 8.541 -2.379 1.00 89.00 88 GLY A O 1
ATOM 716 N N . TRP A 1 89 ? 6.508 10.555 -3.324 1.00 87.06 89 TRP A N 1
ATOM 717 C CA . TRP A 1 89 ? 7.934 10.644 -3.012 1.00 87.06 89 TRP A CA 1
ATOM 718 C C . TRP A 1 89 ? 8.230 10.518 -1.517 1.00 87.06 89 TRP A C 1
ATOM 720 O O . TRP A 1 89 ? 9.191 9.855 -1.123 1.00 87.06 89 TRP A O 1
ATOM 730 N N . MET A 1 90 ? 7.401 11.126 -0.668 1.00 89.50 90 MET A N 1
ATOM 731 C CA . MET A 1 90 ? 7.578 11.057 0.780 1.00 89.50 90 MET A CA 1
ATOM 732 C C . MET A 1 90 ? 7.295 9.661 1.339 1.00 89.50 90 MET A C 1
ATOM 734 O O . MET A 1 90 ? 8.053 9.205 2.196 1.00 89.50 90 MET A O 1
ATOM 738 N N . LEU A 1 91 ? 6.251 8.975 0.855 1.00 88.12 91 LEU A N 1
ATOM 739 C CA . LEU A 1 91 ? 5.959 7.597 1.254 1.00 88.12 91 LEU A CA 1
ATOM 740 C C . LEU A 1 91 ? 7.141 6.683 0.931 1.00 88.12 91 LEU A C 1
ATOM 742 O O . LEU A 1 91 ? 7.607 5.941 1.791 1.00 88.12 91 LEU A O 1
ATOM 746 N N . LEU A 1 92 ? 7.639 6.769 -0.304 1.00 84.88 92 LEU A N 1
ATOM 747 C CA . LEU A 1 92 ? 8.762 5.963 -0.773 1.00 84.88 92 LEU A CA 1
ATOM 748 C C . LEU A 1 92 ? 10.012 6.202 0.066 1.00 84.88 92 LEU A C 1
ATOM 750 O O . LEU A 1 92 ? 10.652 5.249 0.504 1.00 84.88 92 LEU A O 1
ATOM 754 N N . LYS A 1 93 ? 10.335 7.473 0.327 1.00 85.25 93 LYS A N 1
ATOM 755 C CA . LYS A 1 93 ? 11.469 7.840 1.174 1.00 85.25 93 LYS A CA 1
ATOM 756 C C . LYS A 1 93 ? 11.332 7.243 2.575 1.00 85.25 93 LYS A C 1
ATOM 758 O O . LYS A 1 93 ? 12.259 6.586 3.033 1.00 85.25 93 LYS A O 1
ATOM 763 N N . HIS A 1 94 ? 10.172 7.407 3.209 1.00 86.00 94 HIS A N 1
ATOM 764 C CA . HIS A 1 94 ? 9.911 6.853 4.537 1.00 86.00 94 HIS A CA 1
ATOM 765 C C . HIS A 1 94 ? 10.027 5.326 4.563 1.00 86.00 94 HIS A C 1
ATOM 767 O O . HIS A 1 94 ? 10.591 4.762 5.499 1.00 86.00 94 HIS A O 1
ATOM 773 N N . TRP A 1 95 ? 9.525 4.649 3.530 1.00 82.31 95 TRP A N 1
ATOM 774 C CA . TRP A 1 95 ? 9.600 3.196 3.426 1.00 82.31 95 TRP A CA 1
ATOM 775 C C . TR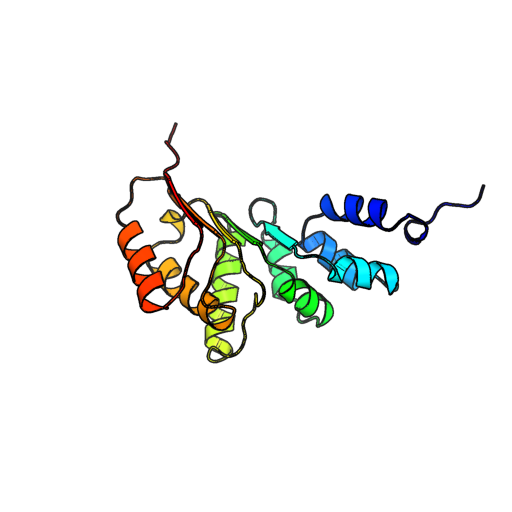P A 1 95 ? 11.055 2.714 3.318 1.00 82.31 95 TRP A C 1
ATOM 777 O O . TRP A 1 95 ? 11.457 1.804 4.044 1.00 82.31 95 TRP A O 1
ATOM 787 N N . ILE A 1 96 ? 11.866 3.360 2.474 1.00 80.44 96 ILE A N 1
ATOM 788 C CA . ILE A 1 96 ? 13.294 3.047 2.315 1.00 80.44 96 ILE A CA 1
ATOM 789 C C . ILE A 1 96 ? 14.061 3.314 3.616 1.00 80.44 96 ILE A C 1
ATOM 791 O O . ILE A 1 96 ? 14.818 2.454 4.061 1.00 80.44 96 ILE A O 1
ATOM 795 N N . GLU A 1 97 ? 13.852 4.474 4.242 1.00 81.75 97 GLU A N 1
ATOM 796 C CA . GLU A 1 97 ? 14.506 4.844 5.506 1.00 81.75 97 GLU A CA 1
ATOM 797 C C . GLU A 1 97 ? 14.158 3.850 6.618 1.00 81.75 97 GLU A C 1
ATOM 799 O O . GLU A 1 97 ? 15.054 3.310 7.257 1.00 81.75 97 GLU A O 1
ATOM 804 N N . THR A 1 98 ? 12.877 3.496 6.767 1.00 78.00 98 THR A N 1
ATOM 805 C CA . THR A 1 98 ? 12.429 2.516 7.772 1.00 78.00 98 THR A CA 1
ATOM 806 C C . THR A 1 98 ? 13.089 1.152 7.571 1.00 78.00 98 THR A C 1
ATOM 808 O O . THR A 1 98 ? 13.455 0.487 8.539 1.00 78.00 98 THR A O 1
ATOM 811 N N . PHE A 1 99 ? 13.267 0.723 6.322 1.00 76.12 99 PHE A N 1
ATOM 812 C CA . PHE A 1 99 ? 13.920 -0.545 6.004 1.00 76.12 99 PHE A CA 1
ATOM 813 C C . PHE A 1 99 ? 15.422 -0.542 6.323 1.00 76.12 99 PHE A C 1
ATOM 815 O O . PHE A 1 99 ? 15.937 -1.539 6.833 1.00 76.12 99 PHE A O 1
ATOM 822 N N . ILE A 1 100 ? 16.112 0.571 6.049 1.00 76.75 100 ILE A N 1
ATOM 823 C CA . ILE A 1 100 ? 17.537 0.753 6.364 1.00 76.75 100 ILE A CA 1
ATOM 824 C C . ILE A 1 100 ? 17.741 0.816 7.882 1.00 76.75 100 ILE A C 1
ATOM 826 O O . ILE A 1 100 ? 18.571 0.082 8.415 1.00 76.75 100 ILE A O 1
ATOM 830 N N . ASP A 1 101 ? 16.958 1.643 8.575 1.00 75.44 101 ASP A N 1
ATOM 831 C CA . ASP A 1 101 ? 17.109 1.910 10.009 1.00 75.44 101 ASP A CA 1
ATOM 832 C C . ASP A 1 101 ? 16.788 0.688 10.877 1.00 75.44 101 ASP A C 1
ATOM 834 O O . ASP A 1 101 ? 17.337 0.533 11.966 1.00 75.44 101 ASP A O 1
ATOM 838 N N . THR A 1 102 ? 15.902 -0.195 10.408 1.00 66.12 102 THR A N 1
ATOM 839 C CA . THR A 1 102 ? 15.487 -1.393 11.155 1.00 66.12 102 THR A CA 1
ATOM 840 C C . THR A 1 102 ? 16.246 -2.657 10.761 1.00 66.12 102 THR A C 1
ATOM 842 O O . THR A 1 102 ? 15.815 -3.759 11.107 1.00 66.12 102 THR A O 1
ATOM 845 N N . GLU A 1 103 ? 17.366 -2.523 10.044 1.00 61.16 103 GLU A N 1
ATOM 846 C CA . GLU A 1 103 ? 18.210 -3.641 9.603 1.00 61.16 103 GLU A CA 1
ATOM 847 C C . GLU A 1 103 ? 17.393 -4.777 8.958 1.00 61.16 103 GLU A C 1
ATOM 849 O O . GLU A 1 103 ? 17.576 -5.955 9.266 1.00 61.16 103 GLU A O 1
ATOM 854 N N . LEU A 1 104 ? 16.468 -4.435 8.050 1.00 60.47 104 LEU A N 1
ATOM 855 C CA . LEU A 1 104 ? 15.627 -5.392 7.308 1.00 60.47 104 LEU A CA 1
ATOM 856 C C . LEU A 1 104 ? 14.580 -6.144 8.159 1.00 60.47 104 LEU A C 1
ATOM 858 O O . LEU A 1 104 ? 13.837 -6.964 7.615 1.00 60.47 104 LEU A O 1
ATOM 862 N N . SER A 1 105 ? 14.505 -5.892 9.469 1.00 54.72 105 SER A N 1
ATOM 863 C CA . SER A 1 105 ? 13.644 -6.653 10.386 1.00 54.72 105 SER A CA 1
ATOM 864 C C . SER A 1 105 ? 12.202 -6.153 10.440 1.00 54.72 105 SER A C 1
ATOM 866 O O . SER A 1 105 ? 11.303 -6.940 10.740 1.00 54.72 105 SER A O 1
ATOM 868 N N . ASN A 1 106 ? 11.958 -4.871 10.138 1.00 55.81 106 ASN A N 1
ATOM 869 C CA . ASN A 1 106 ? 10.639 -4.273 10.287 1.00 55.81 106 ASN A CA 1
ATOM 870 C C . ASN A 1 106 ? 10.003 -3.955 8.933 1.00 55.81 106 ASN A C 1
ATOM 872 O O . ASN A 1 106 ? 10.409 -3.060 8.191 1.00 55.81 106 ASN A O 1
ATOM 876 N N . THR A 1 107 ? 8.953 -4.698 8.623 1.00 67.81 107 THR A N 1
ATOM 877 C CA . THR A 1 107 ? 8.085 -4.447 7.481 1.00 67.81 107 THR A CA 1
ATOM 878 C C . THR A 1 107 ? 7.051 -3.405 7.855 1.00 67.81 107 THR A C 1
ATOM 880 O O . THR A 1 107 ? 6.116 -3.707 8.594 1.00 67.81 107 THR A O 1
ATOM 883 N N . TRP A 1 108 ? 7.177 -2.189 7.333 1.00 75.31 108 TRP A N 1
ATOM 884 C CA . TRP A 1 108 ? 6.189 -1.139 7.583 1.00 75.31 108 TRP A CA 1
ATOM 885 C C . TRP A 1 108 ? 4.781 -1.505 7.061 1.00 75.31 108 TRP A C 1
ATOM 887 O O . TRP A 1 108 ? 3.776 -1.137 7.670 1.00 75.31 108 TRP A O 1
ATOM 897 N N . LEU A 1 109 ? 4.711 -2.303 5.984 1.00 83.00 109 LEU A N 1
ATOM 898 C CA . LEU A 1 109 ? 3.474 -2.769 5.339 1.00 83.00 109 LEU A CA 1
ATOM 899 C C . LEU A 1 109 ? 3.427 -4.309 5.222 1.00 83.00 109 LEU A C 1
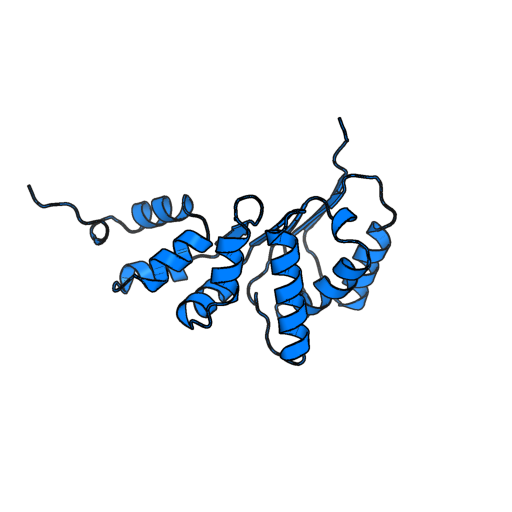ATOM 901 O O . LEU A 1 109 ? 3.511 -4.851 4.120 1.00 83.00 109 LEU A O 1
ATOM 905 N N . PRO A 1 110 ? 3.270 -5.035 6.346 1.00 81.19 110 PRO A N 1
ATOM 906 C CA . PRO A 1 110 ? 3.353 -6.499 6.425 1.00 81.19 110 PRO A CA 1
ATOM 907 C C . PRO A 1 110 ? 2.186 -7.263 5.780 1.00 81.19 110 PRO A C 1
ATOM 909 O O . PRO A 1 110 ? 2.172 -8.489 5.802 1.00 81.19 110 PRO A O 1
ATOM 912 N N . SER A 1 111 ? 1.181 -6.584 5.231 1.00 87.12 111 SER A N 1
ATOM 913 C CA . SER A 1 111 ? 0.052 -7.251 4.567 1.00 87.12 111 SER A CA 1
ATOM 914 C C . SER A 1 111 ? -0.053 -6.919 3.088 1.00 87.12 111 SER A C 1
ATOM 916 O O . SER A 1 111 ? -1.034 -7.321 2.456 1.00 87.12 111 SER A O 1
ATOM 918 N N . ILE A 1 112 ? 0.925 -6.203 2.523 1.00 88.31 112 ILE A N 1
ATOM 919 C CA . ILE A 1 112 ? 0.834 -5.754 1.140 1.00 88.31 112 ILE A CA 1
ATOM 920 C C . ILE A 1 112 ? 0.746 -6.940 0.174 1.00 88.31 112 ILE A C 1
ATOM 922 O O . ILE A 1 112 ? 1.541 -7.877 0.197 1.00 88.31 112 ILE A O 1
ATOM 926 N N . LYS A 1 113 ? -0.267 -6.886 -0.685 1.00 89.38 113 LYS A N 1
ATOM 927 C CA . LYS A 1 113 ? -0.563 -7.874 -1.727 1.00 89.38 113 LYS A CA 1
ATOM 928 C C . LYS A 1 113 ? -0.652 -7.228 -3.098 1.00 89.38 113 LYS A C 1
ATOM 930 O O . LYS A 1 113 ? -0.378 -7.900 -4.091 1.00 89.38 113 LYS A O 1
ATOM 935 N N . LYS A 1 114 ? -1.069 -5.965 -3.159 1.00 91.88 114 LYS A N 1
ATOM 936 C CA . LYS A 1 114 ? -1.299 -5.235 -4.400 1.00 91.88 114 LYS A CA 1
ATOM 937 C C . LYS A 1 114 ? -0.532 -3.927 -4.378 1.00 91.88 114 LYS A C 1
ATOM 939 O O . LYS A 1 114 ? -0.655 -3.143 -3.439 1.00 91.88 114 LYS A O 1
ATOM 944 N N . LEU A 1 115 ? 0.229 -3.689 -5.430 1.00 90.44 115 LEU A N 1
ATOM 945 C CA . LEU A 1 115 ? 0.983 -2.465 -5.596 1.00 90.44 115 LEU A CA 1
ATOM 946 C C . LEU A 1 115 ? 0.717 -1.878 -6.974 1.00 90.44 115 LEU A C 1
ATOM 948 O O . LEU A 1 115 ? 0.863 -2.562 -7.987 1.00 90.44 115 LEU A O 1
ATOM 952 N N . PHE A 1 116 ? 0.378 -0.598 -6.982 1.00 92.00 116 PHE A N 1
ATOM 953 C CA . PHE A 1 116 ? 0.175 0.201 -8.175 1.00 92.00 116 PHE A CA 1
ATOM 954 C C . PHE A 1 116 ? 1.155 1.373 -8.123 1.00 92.00 116 PHE A C 1
ATOM 956 O O . PHE A 1 116 ? 1.167 2.119 -7.144 1.00 92.00 116 PHE A O 1
ATOM 963 N N . ILE A 1 117 ? 1.983 1.526 -9.150 1.00 89.50 117 ILE A N 1
ATOM 964 C CA . ILE A 1 117 ? 2.851 2.691 -9.327 1.00 89.50 117 ILE A CA 1
ATOM 965 C C . ILE A 1 117 ? 2.444 3.359 -10.632 1.00 89.50 117 ILE A C 1
ATOM 967 O O . ILE A 1 117 ? 2.682 2.832 -11.718 1.00 89.50 117 ILE A O 1
ATOM 971 N N . LEU A 1 118 ? 1.813 4.515 -10.492 1.00 89.38 118 LEU A N 1
ATOM 972 C CA . LEU A 1 118 ? 1.451 5.409 -11.574 1.00 89.38 118 LEU A CA 1
ATOM 973 C C . LEU A 1 118 ? 2.654 6.304 -11.880 1.00 89.38 118 LEU A C 1
ATOM 975 O O . LEU A 1 118 ? 3.298 6.805 -10.954 1.00 89.38 118 LEU A O 1
ATOM 979 N N . ASN A 1 119 ? 2.955 6.492 -13.163 1.00 85.38 119 ASN A N 1
ATOM 980 C CA . ASN A 1 119 ? 4.090 7.279 -13.656 1.00 85.38 119 ASN A CA 1
ATOM 981 C C . ASN A 1 119 ? 5.441 6.774 -13.119 1.00 85.38 119 ASN A C 1
ATOM 983 O O . ASN A 1 119 ? 6.274 7.528 -12.616 1.00 85.38 119 ASN A O 1
ATOM 987 N N . ALA A 1 120 ? 5.668 5.464 -13.238 1.00 81.38 120 ALA A N 1
ATOM 988 C CA . ALA A 1 120 ? 6.851 4.760 -12.744 1.00 81.38 120 ALA A CA 1
ATOM 989 C C . ALA A 1 120 ? 8.184 5.339 -13.264 1.00 81.38 120 ALA A C 1
ATOM 991 O O . ALA A 1 120 ? 9.205 5.232 -12.582 1.00 81.38 120 ALA A O 1
ATOM 992 N N . ASP A 1 121 ? 8.173 5.994 -14.428 1.00 78.31 121 ASP A N 1
ATOM 993 C CA . ASP A 1 121 ? 9.338 6.659 -15.024 1.00 78.31 121 ASP A CA 1
ATOM 994 C C . ASP A 1 121 ? 9.913 7.774 -14.146 1.00 78.31 121 ASP A C 1
ATOM 996 O O . ASP A 1 121 ? 11.134 7.937 -14.055 1.00 78.31 121 ASP A O 1
ATOM 1000 N N . TYR A 1 122 ? 9.045 8.508 -13.447 1.00 78.62 122 TYR A N 1
ATOM 1001 C CA . TYR A 1 122 ? 9.436 9.659 -12.633 1.00 78.62 122 TYR A CA 1
ATOM 1002 C C . TYR A 1 122 ? 10.206 9.248 -11.392 1.00 78.62 122 TYR A C 1
ATOM 1004 O O . TYR A 1 122 ? 11.108 9.965 -10.959 1.00 78.62 122 TYR A O 1
ATOM 1012 N N . PHE A 1 123 ? 9.934 8.054 -10.871 1.00 72.38 123 PHE A N 1
ATOM 1013 C CA . PHE A 1 123 ? 10.660 7.516 -9.730 1.00 72.38 123 PHE A CA 1
ATOM 1014 C C . PHE A 1 123 ? 12.113 7.154 -10.071 1.00 72.38 123 PHE A C 1
ATOM 1016 O O . PHE A 1 123 ? 12.943 7.025 -9.175 1.00 72.38 123 PHE A O 1
ATOM 1023 N N . GLN A 1 124 ? 12.479 7.113 -11.355 1.00 68.69 124 GLN A N 1
ATOM 1024 C CA . GLN A 1 124 ? 13.813 6.771 -11.843 1.00 68.69 124 GLN A CA 1
ATOM 1025 C C . GLN A 1 124 ? 14.293 5.374 -11.406 1.00 68.69 124 GLN A C 1
ATOM 1027 O O . GLN A 1 124 ? 13.815 4.721 -10.476 1.00 68.69 124 GLN A O 1
ATOM 1032 N N . HIS A 1 125 ? 15.350 4.917 -12.070 1.00 62.34 125 HIS A N 1
ATOM 1033 C CA . HIS A 1 125 ? 15.988 3.630 -11.800 1.00 62.34 125 HIS A CA 1
ATOM 1034 C C . HIS A 1 125 ? 16.491 3.470 -10.351 1.00 62.34 125 HIS A C 1
ATOM 1036 O O . HIS A 1 125 ? 16.531 2.357 -9.828 1.00 62.34 125 HIS A O 1
ATOM 1042 N N . TYR A 1 126 ? 16.884 4.565 -9.693 1.00 61.94 126 TYR A N 1
ATOM 1043 C CA . TYR A 1 126 ? 17.409 4.523 -8.326 1.00 61.94 126 TYR A CA 1
ATOM 1044 C C . TYR A 1 126 ? 16.333 4.157 -7.292 1.00 61.94 126 TYR A C 1
ATOM 1046 O O . TYR A 1 126 ? 16.610 3.380 -6.372 1.00 61.94 126 TYR A O 1
ATOM 1054 N N . PHE A 1 127 ? 15.097 4.646 -7.453 1.00 64.62 127 PHE A N 1
ATOM 1055 C CA . PHE A 1 127 ? 14.028 4.301 -6.515 1.00 64.62 127 PHE A CA 1
ATOM 1056 C C . PHE A 1 127 ? 13.500 2.897 -6.745 1.00 64.62 127 PHE A C 1
ATOM 1058 O O . PHE A 1 127 ? 13.308 2.197 -5.763 1.00 64.62 127 PHE A O 1
ATOM 1065 N N . ILE A 1 128 ? 13.358 2.436 -7.992 1.00 65.12 128 ILE A N 1
ATOM 1066 C CA . ILE A 1 128 ? 12.932 1.054 -8.286 1.00 65.12 128 ILE A CA 1
ATOM 1067 C C . ILE A 1 128 ? 13.849 0.039 -7.579 1.00 65.12 128 ILE A C 1
ATOM 1069 O O . ILE A 1 128 ? 13.368 -0.884 -6.924 1.00 65.12 128 ILE A O 1
ATOM 1073 N N . LYS A 1 129 ? 15.170 0.264 -7.623 1.00 65.56 129 LYS A N 1
ATOM 1074 C CA . LYS A 1 129 ? 16.167 -0.563 -6.920 1.00 65.56 129 LYS A CA 1
ATOM 1075 C C . LYS A 1 129 ? 16.041 -0.538 -5.402 1.00 65.56 129 LYS A C 1
ATOM 1077 O O . LYS A 1 129 ? 16.320 -1.531 -4.742 1.00 65.56 129 LYS A O 1
ATOM 1082 N N . SER A 1 130 ? 15.663 0.606 -4.848 1.00 69.81 130 SER A N 1
ATOM 1083 C CA . SER A 1 130 ? 15.583 0.805 -3.398 1.00 69.81 130 SER A CA 1
ATOM 1084 C C . SER A 1 130 ? 14.216 0.410 -2.832 1.00 69.81 130 SER A C 1
ATOM 1086 O O . SER A 1 130 ? 14.089 0.158 -1.639 1.00 69.81 130 SER A O 1
ATOM 1088 N N . PHE A 1 131 ? 13.201 0.331 -3.692 1.00 71.69 131 PHE A N 1
ATOM 1089 C CA . PHE A 1 131 ? 11.806 0.129 -3.326 1.00 71.69 131 PHE A CA 1
ATOM 1090 C C . PHE A 1 131 ? 11.402 -1.346 -3.194 1.00 71.69 131 PHE A C 1
ATOM 1092 O O . PHE A 1 131 ? 10.603 -1.687 -2.325 1.00 71.69 131 PHE A O 1
ATOM 1099 N N . PHE A 1 132 ? 11.946 -2.234 -4.030 1.00 71.44 132 PHE A N 1
ATOM 1100 C CA . PHE A 1 132 ? 11.643 -3.666 -3.949 1.00 71.44 132 PHE A CA 1
ATOM 1101 C C . PHE A 1 132 ? 12.224 -4.399 -2.727 1.00 71.44 132 PHE A C 1
ATOM 1103 O O . PHE A 1 132 ? 11.524 -5.265 -2.201 1.00 71.44 132 PHE A O 1
ATOM 1110 N N . PRO A 1 133 ? 13.427 -4.082 -2.209 1.00 67.25 133 PRO A N 1
ATOM 1111 C CA . PRO A 1 133 ? 13.967 -4.762 -1.033 1.00 67.25 133 PRO A CA 1
ATOM 1112 C C . PRO A 1 133 ? 13.038 -4.763 0.202 1.00 67.25 133 PRO A C 1
ATOM 1114 O O . PRO A 1 133 ? 12.847 -5.834 0.785 1.00 67.25 133 PRO A O 1
ATOM 1117 N N . PRO A 1 134 ? 12.378 -3.643 0.564 1.00 65.94 134 PRO A N 1
ATOM 1118 C CA . PRO A 1 134 ? 11.376 -3.614 1.632 1.00 65.94 134 PRO A CA 1
ATOM 1119 C C . PRO A 1 134 ? 10.136 -4.507 1.445 1.00 65.94 134 PRO A C 1
ATOM 1121 O O . PRO A 1 134 ? 9.434 -4.765 2.422 1.00 65.94 134 PRO A O 1
ATOM 1124 N N . LEU A 1 135 ? 9.829 -4.964 0.225 1.00 65.50 135 LEU A N 1
ATOM 1125 C CA . LEU A 1 135 ? 8.687 -5.852 -0.046 1.00 65.50 135 LEU A CA 1
ATOM 1126 C C . LEU A 1 135 ? 8.980 -7.322 0.307 1.00 65.50 135 LEU A C 1
ATOM 1128 O O . LEU A 1 135 ? 8.054 -8.089 0.562 1.00 65.50 135 LEU A O 1
ATOM 1132 N N . ILE A 1 136 ? 10.256 -7.712 0.356 1.00 54.56 136 ILE A N 1
ATOM 1133 C CA . ILE A 1 136 ? 10.708 -9.103 0.548 1.00 54.56 136 ILE A CA 1
ATOM 1134 C C . ILE A 1 136 ? 10.408 -9.610 1.959 1.00 54.56 136 ILE A C 1
ATOM 1136 O O . ILE A 1 136 ? 10.072 -10.774 2.148 1.00 54.56 136 ILE A O 1
ATOM 1140 N N . SER A 1 137 ? 10.509 -8.753 2.974 1.00 55.59 137 SER A N 1
ATOM 1141 C CA . SER A 1 137 ? 10.374 -9.182 4.371 1.00 55.59 137 SER A CA 1
ATOM 1142 C C . SER A 1 137 ? 8.927 -9.492 4.782 1.00 55.59 137 SER A C 1
ATOM 1144 O O . SER A 1 137 ? 8.699 -10.039 5.858 1.00 55.59 137 SER A O 1
ATOM 1146 N N . VAL A 1 138 ? 7.951 -9.184 3.920 1.00 58.88 138 VAL A N 1
ATOM 1147 C CA . VAL A 1 138 ? 6.510 -9.294 4.187 1.00 58.88 138 VAL A CA 1
ATOM 1148 C C . VAL A 1 138 ? 5.929 -10.637 3.740 1.00 58.88 138 VAL A C 1
ATOM 1150 O O . VAL A 1 138 ? 5.164 -11.294 4.444 1.00 58.88 138 VAL A O 1
ATOM 1153 N N . SER A 1 139 ? 6.248 -10.994 2.501 1.00 60.41 139 SER A N 1
ATOM 1154 C CA . SER A 1 139 ? 5.735 -12.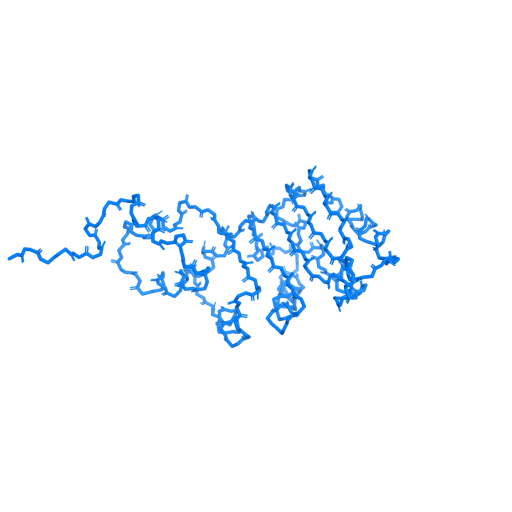127 1.747 1.00 60.41 139 SER A CA 1
ATOM 1155 C C . SER A 1 139 ? 6.449 -12.057 0.409 1.00 60.41 139 SER A C 1
ATOM 1157 O O . SER A 1 139 ? 6.287 -11.081 -0.321 1.00 60.41 139 SER A O 1
ATOM 1159 N N . ASN A 1 140 ? 7.187 -13.099 0.032 1.00 67.06 140 ASN A N 1
ATOM 1160 C CA . ASN A 1 140 ? 7.855 -13.160 -1.274 1.00 67.06 140 ASN A CA 1
ATOM 1161 C C . ASN A 1 140 ? 6.858 -13.275 -2.444 1.00 67.06 140 ASN A C 1
ATOM 1163 O O . ASN A 1 140 ? 7.226 -13.726 -3.524 1.00 67.06 140 ASN A O 1
ATOM 1167 N N . THR A 1 141 ? 5.572 -12.974 -2.250 1.00 81.38 141 THR A N 1
ATOM 1168 C CA . THR A 1 141 ? 4.546 -13.054 -3.285 1.00 81.38 141 THR A CA 1
ATOM 1169 C C . THR A 1 141 ? 3.599 -11.861 -3.222 1.00 81.38 141 THR A C 1
ATOM 1171 O O . THR A 1 141 ? 2.795 -11.744 -2.295 1.00 81.38 141 THR A O 1
ATOM 1174 N N . LEU A 1 142 ? 3.653 -11.019 -4.254 1.00 86.00 142 LEU A N 1
ATOM 1175 C CA . LEU A 1 142 ? 2.624 -10.032 -4.565 1.00 86.00 142 LEU A CA 1
ATOM 1176 C C . LEU A 1 142 ? 1.521 -10.697 -5.392 1.00 86.00 142 LEU A C 1
ATOM 1178 O O . LEU A 1 142 ? 1.782 -11.417 -6.356 1.00 86.00 142 LEU A O 1
ATOM 1182 N N . GLN A 1 143 ? 0.266 -10.437 -5.042 1.00 91.12 143 GLN A N 1
ATOM 1183 C CA . GLN A 1 143 ? -0.869 -10.866 -5.858 1.00 91.12 143 GLN A CA 1
ATOM 1184 C C . GLN A 1 143 ? -0.973 -10.029 -7.133 1.00 91.12 143 GLN A C 1
ATOM 1186 O O . GLN A 1 143 ? -1.330 -10.555 -8.186 1.00 91.12 143 GLN A O 1
ATOM 1191 N N . TYR A 1 144 ? -0.657 -8.738 -7.035 1.00 92.44 144 TYR A N 1
ATOM 1192 C CA . TYR A 1 144 ? -0.809 -7.807 -8.140 1.00 92.44 144 TYR A CA 1
ATOM 1193 C C . TYR A 1 144 ? 0.280 -6.731 -8.119 1.00 92.44 144 TYR A C 1
ATOM 1195 O O . TYR A 1 144 ? 0.475 -6.069 -7.099 1.00 92.44 144 TYR A O 1
ATOM 1203 N N . LEU A 1 145 ? 0.967 -6.548 -9.244 1.00 90.69 145 LEU A N 1
ATOM 1204 C CA . LEU A 1 145 ? 1.899 -5.447 -9.480 1.00 90.69 145 LEU A CA 1
ATOM 1205 C C . LEU A 1 145 ? 1.494 -4.738 -10.769 1.00 90.69 145 LEU A C 1
ATOM 1207 O O . LEU A 1 145 ? 1.508 -5.352 -11.832 1.00 90.69 145 LEU A O 1
ATOM 1211 N N . HIS A 1 146 ? 1.161 -3.457 -10.693 1.00 92.06 146 HIS A N 1
ATOM 1212 C CA . HIS A 1 146 ? 0.826 -2.653 -11.865 1.00 92.06 146 HIS A CA 1
ATOM 1213 C C . HIS A 1 146 ? 1.701 -1.423 -11.914 1.00 92.06 146 HIS A C 1
ATOM 1215 O O . HIS A 1 146 ? 1.722 -0.619 -10.987 1.00 92.06 146 HIS A O 1
ATOM 1221 N N . LEU A 1 147 ? 2.457 -1.323 -12.996 1.00 89.06 147 LEU A N 1
ATOM 1222 C CA . LEU A 1 147 ? 3.350 -0.214 -13.262 1.00 89.06 147 LEU A CA 1
ATOM 1223 C C . LEU A 1 147 ? 2.867 0.471 -14.534 1.00 89.06 147 LEU A C 1
ATOM 1225 O O . LEU A 1 147 ? 2.782 -0.171 -15.585 1.00 89.06 147 LEU A O 1
ATOM 1229 N N . VAL A 1 148 ? 2.540 1.751 -14.410 1.00 88.94 148 VAL A N 1
ATOM 1230 C CA . VAL A 1 148 ? 2.150 2.614 -15.523 1.00 88.94 148 VAL A CA 1
ATOM 1231 C C . VAL A 1 148 ? 3.331 3.516 -15.848 1.00 88.94 148 VAL A C 1
ATOM 1233 O O . VAL A 1 148 ? 3.883 4.169 -14.963 1.00 88.94 148 VAL A O 1
ATOM 1236 N N . PHE A 1 149 ? 3.732 3.525 -17.107 1.00 84.94 149 PHE A N 1
ATOM 1237 C CA . PHE A 1 149 ? 4.842 4.304 -17.640 1.00 84.94 149 PHE A CA 1
ATOM 1238 C C . PHE A 1 149 ? 4.274 5.368 -18.582 1.00 84.94 149 PHE A C 1
ATOM 1240 O O . PHE A 1 149 ? 3.336 5.085 -19.319 1.00 84.94 149 PHE A O 1
ATOM 1247 N N . GLU A 1 150 ? 4.820 6.581 -18.579 1.00 80.06 150 GLU A N 1
ATOM 1248 C CA . GLU A 1 150 ? 4.377 7.629 -19.514 1.00 80.06 150 GLU A CA 1
ATOM 1249 C C . GLU A 1 150 ? 5.042 7.475 -20.882 1.00 80.06 150 GLU A C 1
ATOM 1251 O O . GLU A 1 150 ? 4.529 7.927 -21.904 1.00 80.06 150 GLU A O 1
ATOM 1256 N N . THR A 1 151 ? 6.211 6.834 -20.922 1.00 74.81 151 THR A N 1
ATOM 1257 C CA . THR A 1 151 ? 6.947 6.618 -22.166 1.00 74.81 151 THR A CA 1
ATOM 1258 C C . THR A 1 151 ? 7.267 5.138 -22.369 1.00 74.81 151 THR A C 1
ATOM 1260 O O . THR A 1 151 ? 7.328 4.369 -21.410 1.00 74.81 151 THR A O 1
ATOM 1263 N N . PRO A 1 152 ? 7.485 4.681 -23.615 1.00 67.31 152 PRO A N 1
ATOM 1264 C CA . PRO A 1 152 ? 8.015 3.345 -23.858 1.00 67.31 152 PRO A CA 1
ATOM 1265 C C . PRO A 1 152 ? 9.444 3.277 -23.299 1.00 67.31 152 PRO A C 1
ATOM 1267 O O . PRO A 1 152 ? 10.382 3.765 -23.931 1.00 67.31 152 PRO A O 1
ATOM 1270 N N . THR A 1 153 ? 9.623 2.733 -22.092 1.00 66.00 153 THR A N 1
ATOM 1271 C CA . THR A 1 153 ? 10.903 2.859 -21.381 1.00 66.00 153 THR A CA 1
ATOM 1272 C C . THR A 1 153 ? 11.765 1.612 -21.372 1.00 66.00 153 THR A C 1
ATOM 1274 O O . THR A 1 153 ? 11.314 0.471 -21.439 1.00 66.00 153 THR A O 1
ATOM 1277 N N . PHE A 1 154 ? 13.069 1.848 -21.226 1.00 68.19 154 PHE A N 1
ATOM 1278 C CA . PHE A 1 154 ? 14.082 0.817 -21.004 1.00 68.19 154 PHE A CA 1
ATOM 1279 C C . PHE A 1 154 ? 14.108 0.308 -19.553 1.00 68.19 154 PHE A C 1
ATOM 1281 O O . PHE A 1 154 ? 15.033 -0.412 -19.184 1.00 68.19 154 PHE A O 1
ATOM 1288 N N . TYR A 1 155 ? 13.138 0.684 -18.709 1.00 73.62 155 TYR A N 1
ATOM 1289 C CA . TYR A 1 155 ? 13.134 0.333 -17.287 1.00 73.62 155 TYR A CA 1
ATOM 1290 C C . TYR A 1 155 ? 12.472 -1.015 -16.988 1.00 73.62 155 TYR A C 1
ATOM 1292 O O . TYR A 1 155 ? 12.725 -1.578 -15.922 1.00 73.62 155 TYR A O 1
ATOM 1300 N N . TYR A 1 156 ? 11.713 -1.592 -17.929 1.00 76.62 156 TYR A N 1
ATOM 1301 C CA . TYR A 1 156 ? 11.120 -2.925 -17.757 1.00 76.62 156 TYR A CA 1
ATOM 1302 C C . TYR A 1 156 ? 12.138 -4.010 -17.380 1.00 76.62 156 TYR A C 1
ATOM 1304 O O . TYR A 1 156 ? 11.899 -4.725 -16.404 1.00 76.62 156 TYR A O 1
ATOM 1312 N N . PRO A 1 157 ? 13.291 -4.141 -18.072 1.00 81.81 157 PRO A N 1
ATOM 1313 C CA . PRO A 1 157 ? 14.289 -5.139 -17.706 1.00 81.81 157 PRO A CA 1
ATOM 1314 C C . PRO A 1 157 ? 14.870 -4.900 -16.311 1.00 81.81 157 PRO A C 1
ATOM 1316 O O . PRO A 1 157 ? 15.150 -5.864 -15.604 1.00 81.81 157 PRO A O 1
ATOM 1319 N N . SER A 1 158 ? 15.014 -3.640 -15.885 1.00 80.06 158 SER A N 1
ATOM 1320 C CA . SER A 1 158 ? 15.485 -3.312 -14.537 1.00 80.06 158 SER A CA 1
ATOM 1321 C C . SER A 1 158 ? 14.482 -3.736 -13.469 1.00 80.06 158 SER A C 1
ATOM 1323 O O . SER A 1 158 ? 14.882 -4.374 -12.502 1.00 80.06 158 SER A O 1
ATOM 1325 N N . VAL A 1 159 ? 13.186 -3.461 -13.655 1.00 80.44 159 VAL A N 1
ATOM 1326 C CA . VAL A 1 159 ? 12.127 -3.932 -12.743 1.00 80.44 159 VAL A CA 1
ATOM 1327 C C . VAL A 1 159 ? 12.164 -5.455 -12.620 1.00 80.44 159 VAL A C 1
ATOM 1329 O O . VAL A 1 159 ? 12.213 -5.983 -11.512 1.00 80.44 159 VAL A O 1
ATOM 1332 N N . LEU A 1 160 ? 12.196 -6.167 -13.751 1.00 83.56 160 LEU A N 1
ATOM 1333 C CA . LEU A 1 160 ? 12.263 -7.630 -13.768 1.00 83.56 160 LEU A CA 1
ATOM 1334 C C . LEU A 1 160 ? 13.528 -8.154 -13.081 1.00 83.56 160 LEU A C 1
ATOM 1336 O O . LEU A 1 160 ? 13.461 -9.100 -12.299 1.00 83.56 160 LEU A O 1
ATOM 1340 N N . SER A 1 161 ? 14.676 -7.527 -13.345 1.00 83.88 161 SER A N 1
ATOM 1341 C CA . SER A 1 161 ? 15.945 -7.886 -12.718 1.00 83.88 161 SER A CA 1
ATOM 1342 C C . SER A 1 161 ? 15.895 -7.714 -11.203 1.00 83.88 161 SER A C 1
ATOM 1344 O O . SER A 1 161 ? 16.429 -8.562 -10.493 1.00 83.88 161 SER A O 1
ATOM 1346 N N . GLU A 1 162 ? 15.270 -6.649 -10.700 1.00 81.88 162 GLU A N 1
ATOM 1347 C CA . GLU A 1 162 ? 15.129 -6.427 -9.260 1.00 81.88 162 GLU A CA 1
ATOM 1348 C C . GLU A 1 162 ? 14.153 -7.431 -8.634 1.00 81.88 162 GLU A C 1
ATOM 1350 O O . GLU A 1 162 ? 14.488 -8.026 -7.614 1.00 81.88 162 GLU A O 1
ATOM 1355 N N . LEU A 1 163 ? 13.015 -7.731 -9.272 1.00 82.62 163 LEU A N 1
ATOM 1356 C CA . LEU A 1 163 ? 12.100 -8.783 -8.801 1.00 82.62 163 LEU A CA 1
ATOM 1357 C C . LEU A 1 163 ? 12.806 -10.145 -8.686 1.00 82.62 163 LEU A C 1
ATOM 1359 O O . LEU A 1 163 ? 12.669 -10.827 -7.670 1.00 82.62 163 LEU A O 1
ATOM 1363 N N . ILE A 1 164 ? 13.609 -10.519 -9.691 1.00 84.31 164 ILE A N 1
ATOM 1364 C CA . ILE A 1 164 ? 14.395 -11.764 -9.691 1.00 84.31 164 ILE A CA 1
ATOM 1365 C C . ILE A 1 164 ? 15.463 -11.736 -8.598 1.00 84.31 164 ILE A C 1
ATOM 1367 O O . ILE A 1 164 ? 15.557 -12.681 -7.814 1.00 84.31 164 ILE A O 1
ATOM 1371 N N . ARG A 1 165 ? 16.255 -10.657 -8.532 1.00 83.38 165 ARG A N 1
ATOM 1372 C CA . ARG A 1 165 ? 17.319 -10.464 -7.534 1.00 83.38 165 ARG A CA 1
ATOM 1373 C C . ARG A 1 165 ? 16.789 -10.615 -6.111 1.00 83.38 165 ARG A C 1
ATOM 1375 O O . ARG A 1 165 ? 17.493 -11.117 -5.240 1.00 83.38 165 ARG A O 1
ATOM 1382 N N . HIS A 1 166 ? 15.565 -10.161 -5.894 1.00 77.75 166 HIS A N 1
ATOM 1383 C CA . HIS A 1 166 ? 14.910 -10.125 -4.600 1.00 77.75 166 HIS A CA 1
ATOM 1384 C C . HIS A 1 166 ? 13.957 -11.299 -4.355 1.00 77.75 166 HIS A C 1
ATOM 1386 O O . HIS A 1 166 ? 13.306 -11.343 -3.316 1.00 77.75 166 HIS A O 1
ATOM 1392 N N . HIS A 1 167 ? 13.901 -12.270 -5.273 1.00 79.19 167 HIS A N 1
ATOM 1393 C CA . HIS A 1 167 ? 13.025 -13.442 -5.193 1.00 79.19 167 HIS A CA 1
ATOM 1394 C C . HIS A 1 167 ? 11.546 -13.092 -4.945 1.00 79.19 167 HIS A C 1
ATOM 1396 O O . HIS A 1 167 ? 10.814 -13.850 -4.306 1.00 79.19 167 HIS A O 1
ATOM 1402 N N . ILE A 1 168 ? 11.095 -11.952 -5.473 1.00 82.00 168 ILE A N 1
ATOM 1403 C CA . ILE A 1 168 ? 9.708 -11.505 -5.368 1.00 82.00 168 ILE A CA 1
ATOM 1404 C C . ILE A 1 168 ? 8.912 -12.181 -6.482 1.00 82.00 168 ILE A C 1
ATOM 1406 O O . ILE A 1 168 ? 9.086 -11.899 -7.667 1.00 82.00 168 ILE A O 1
ATOM 1410 N N . SER A 1 169 ? 8.015 -13.078 -6.093 1.00 85.88 169 SER A N 1
ATOM 1411 C CA . SER A 1 169 ? 7.024 -13.668 -6.987 1.00 85.88 169 SER A CA 1
ATOM 1412 C C . SER A 1 169 ? 5.862 -12.699 -7.177 1.00 85.88 169 SER A C 1
ATOM 1414 O O . SER A 1 169 ? 5.426 -12.037 -6.238 1.00 85.88 169 SER A O 1
ATOM 1416 N N . VAL A 1 170 ? 5.322 -12.631 -8.389 1.00 88.25 170 VAL A N 1
ATOM 1417 C CA . VAL A 1 170 ? 4.155 -11.802 -8.697 1.00 88.25 170 VAL A CA 1
ATOM 1418 C C . VAL A 1 170 ? 3.134 -12.673 -9.416 1.00 88.25 170 VAL A C 1
ATOM 1420 O O . VAL A 1 170 ? 3.451 -13.264 -10.444 1.00 88.25 170 VAL A O 1
ATOM 1423 N N . HIS A 1 171 ? 1.917 -12.782 -8.878 1.00 90.81 171 HIS A N 1
ATOM 1424 C CA . HIS A 1 171 ? 0.870 -13.594 -9.503 1.00 90.81 171 HIS A CA 1
ATOM 1425 C C . HIS A 1 171 ? 0.339 -12.949 -10.788 1.00 90.81 171 HIS A C 1
ATOM 1427 O O . HIS A 1 171 ? 0.222 -13.620 -11.809 1.00 90.81 171 HIS A O 1
ATOM 1433 N N . THR A 1 172 ? 0.015 -11.658 -10.741 1.00 92.38 172 THR A N 1
ATOM 1434 C CA . THR A 1 172 ? -0.395 -10.871 -11.907 1.00 92.38 172 THR A CA 1
ATOM 1435 C C . THR A 1 172 ?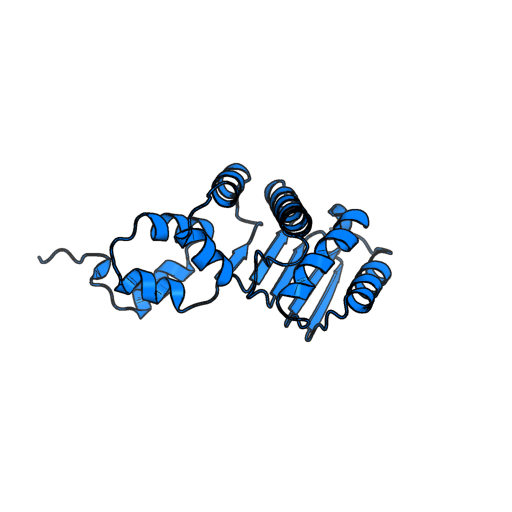 0.450 -9.611 -11.984 1.00 92.38 172 THR A C 1
ATOM 1437 O O . THR A 1 172 ? 0.504 -8.842 -11.025 1.00 92.38 172 THR A O 1
ATOM 1440 N N . MET A 1 173 ? 1.105 -9.400 -13.123 1.00 91.62 173 MET A N 1
ATOM 1441 C CA . MET A 1 173 ? 1.883 -8.196 -13.391 1.00 91.62 173 MET A CA 1
ATOM 1442 C C . MET A 1 173 ? 1.316 -7.493 -14.622 1.00 91.62 173 MET A C 1
ATOM 1444 O O . MET A 1 173 ? 1.234 -8.102 -15.688 1.00 91.62 173 MET A O 1
ATOM 1448 N N . ILE A 1 174 ? 0.943 -6.225 -14.471 1.00 90.88 174 ILE A N 1
ATOM 1449 C CA . ILE A 1 174 ? 0.533 -5.358 -15.574 1.00 90.88 174 ILE A CA 1
ATOM 1450 C C . ILE A 1 174 ? 1.597 -4.288 -15.770 1.00 90.88 174 ILE A C 1
ATOM 1452 O O . ILE A 1 174 ? 1.975 -3.573 -14.844 1.00 90.88 174 ILE A O 1
ATOM 1456 N N . LEU A 1 175 ? 2.082 -4.208 -16.999 1.00 88.06 175 LEU A N 1
ATOM 1457 C CA . LEU A 1 175 ? 3.034 -3.214 -17.457 1.00 88.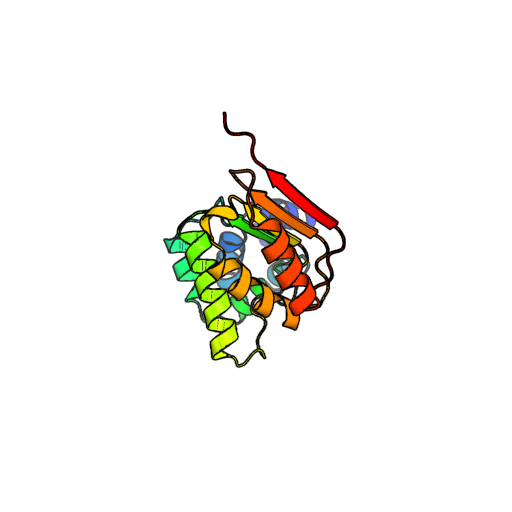06 175 LEU A CA 1
ATOM 1458 C C . LEU A 1 175 ? 2.319 -2.408 -18.534 1.00 88.06 175 LEU A C 1
ATOM 1460 O O . LEU A 1 175 ? 2.047 -2.928 -19.615 1.00 88.06 175 LEU A O 1
ATOM 1464 N N . GLU A 1 176 ? 1.954 -1.179 -18.203 1.00 88.81 176 GLU A N 1
ATOM 1465 C CA . GLU A 1 176 ? 1.132 -0.315 -19.045 1.00 88.81 176 GLU A CA 1
ATOM 1466 C C . GLU A 1 176 ? 1.931 0.909 -19.478 1.00 88.81 176 GLU A C 1
ATOM 1468 O O . GLU A 1 176 ? 2.705 1.445 -18.693 1.00 88.81 176 GLU A O 1
ATOM 1473 N N . VAL A 1 177 ? 1.751 1.347 -20.722 1.00 86.94 177 VAL A N 1
ATOM 1474 C CA . VAL A 1 177 ? 2.247 2.644 -21.189 1.00 86.94 177 VAL A CA 1
ATOM 1475 C C . VAL A 1 177 ? 1.028 3.526 -21.407 1.00 86.94 177 VAL A C 1
ATOM 1477 O O . VAL A 1 177 ? 0.173 3.177 -22.224 1.00 86.94 177 VAL A O 1
ATOM 1480 N N . GLU A 1 178 ? 0.934 4.641 -20.688 1.00 82.31 178 GLU A N 1
ATOM 1481 C CA . GLU A 1 178 ? -0.050 5.671 -20.994 1.00 82.31 178 GLU A CA 1
ATOM 1482 C C . GLU A 1 178 ? 0.262 6.217 -22.388 1.00 82.31 178 GLU A C 1
ATOM 1484 O O . GLU A 1 178 ? 1.330 6.768 -22.649 1.00 82.31 178 GLU A O 1
ATOM 1489 N N . ASN A 1 179 ? -0.665 6.025 -23.328 1.00 63.06 179 ASN A N 1
ATOM 1490 C CA . ASN A 1 179 ? -0.569 6.689 -24.619 1.00 63.06 179 ASN A CA 1
ATOM 1491 C C . ASN A 1 179 ? -0.770 8.185 -24.375 1.00 63.06 179 ASN A C 1
ATOM 1493 O O . ASN A 1 179 ? -1.906 8.624 -24.189 1.00 63.06 179 ASN A O 1
ATOM 1497 N N . GLY A 1 180 ? 0.328 8.944 -24.372 1.00 56.47 180 GLY A N 1
ATOM 1498 C CA . GLY A 1 180 ? 0.281 10.400 -24.337 1.00 56.47 180 GLY A CA 1
ATOM 1499 C C . GLY A 1 180 ? -0.678 10.919 -25.409 1.00 56.47 180 GLY A C 1
ATOM 1500 O O . GLY A 1 180 ? -0.527 10.592 -26.589 1.00 56.47 180 GLY A O 1
ATOM 1501 N N . MET A 1 181 ? -1.691 11.675 -24.983 1.00 40.41 181 MET A N 1
ATOM 1502 C CA . MET A 1 181 ? -2.463 12.540 -25.878 1.00 40.41 181 MET A CA 1
ATOM 1503 C C . MET A 1 181 ? -1.703 13.837 -26.123 1.00 40.41 181 MET A C 1
ATOM 1505 O O . MET A 1 181 ? -1.137 14.376 -25.145 1.00 40.41 181 MET A O 1
#

Foldseek 3Di:
DPDCDPVNDDLVVLLVVVVVDALLVVLVVQVVDPDPVSLCSLLVAAHEHAPVPDDLVSLVVLLPDPDPSSLSNLQRHQHYAAEPDNSNVVVLVSLLCVCVVVVNQDQSRLNHQEYHYHQVPVCPLVSLLSRVSSVLSRDLEHAEAEYEHQDPDPCVVSNVVSNVVSSRHYNYYHYHHPPDD